Protein AF-A0A8J7FAX7-F1 (afdb_monomer_lite)

Sequence (176 aa):
MGIRTWMRQIKAWQESTEYVKSPQPSVKDISEAISSVFCMGTVEPNLVQGLIANEIGKAYPQLKNQMEAVKQLLPMPVEDELITVTNLAKLYMKRAGNRLSSNNTNQGNAKVMNDILISRGMQIRNPNLNAKKNGQPLYLPTQLGKQYGKVVLQEAKGSNKTIQQLRWFPSVLDAI

Structure (mmCIF, N/CA/C/O backbone):
data_AF-A0A8J7FAX7-F1
#
_entry.id   AF-A0A8J7FAX7-F1
#
loop_
_atom_site.group_PDB
_atom_site.id
_atom_site.type_symbol
_atom_site.label_atom_id
_atom_site.label_alt_id
_atom_site.label_comp_id
_atom_site.label_asym_id
_atom_site.label_entity_id
_atom_site.label_seq_id
_atom_site.pdbx_PDB_ins_code
_atom_site.Cartn_x
_atom_site.Cartn_y
_atom_site.Cartn_z
_atom_site.occupancy
_atom_site.B_iso_or_equiv
_atom_site.auth_seq_id
_atom_site.auth_comp_id
_atom_site.auth_asym_id
_atom_site.auth_atom_id
_atom_site.pdbx_PDB_model_num
ATOM 1 N N . MET A 1 1 ? -38.603 35.015 50.100 1.00 53.12 1 MET A N 1
ATOM 2 C CA . MET A 1 1 ? -37.994 33.666 50.017 1.00 53.12 1 MET A CA 1
ATOM 3 C C . MET A 1 1 ? -36.575 33.738 50.552 1.00 53.12 1 MET A C 1
ATOM 5 O O . MET A 1 1 ? -35.813 34.570 50.082 1.00 53.12 1 MET A O 1
ATOM 9 N N . GLY A 1 2 ? -36.236 32.939 51.566 1.00 60.19 2 GLY A N 1
ATOM 10 C CA . GLY A 1 2 ? -34.914 32.988 52.201 1.00 60.19 2 GLY A CA 1
ATOM 11 C C . GLY A 1 2 ? -33.855 32.217 51.412 1.00 60.19 2 GLY A C 1
ATOM 12 O O . GLY A 1 2 ? -34.171 31.216 50.768 1.00 60.19 2 GLY A O 1
ATOM 13 N N . ILE A 1 3 ? -32.595 32.641 51.528 1.00 62.88 3 ILE A N 1
ATOM 14 C CA . ILE A 1 3 ? -31.413 32.068 50.851 1.00 62.88 3 ILE A CA 1
ATOM 15 C C . ILE A 1 3 ? -31.325 30.534 51.022 1.00 62.88 3 ILE A C 1
ATOM 17 O O . ILE A 1 3 ? -30.941 29.818 50.102 1.00 62.88 3 ILE A O 1
ATOM 21 N N . ARG A 1 4 ? -31.772 29.997 52.166 1.00 65.38 4 ARG A N 1
ATOM 22 C CA . ARG A 1 4 ? -31.804 28.547 52.448 1.00 65.38 4 ARG A CA 1
ATOM 23 C C . ARG A 1 4 ? -32.749 27.754 51.533 1.00 65.38 4 ARG A C 1
ATOM 25 O O . ARG A 1 4 ? -32.472 26.601 51.219 1.00 65.38 4 ARG A O 1
ATOM 32 N N . THR A 1 5 ? -33.843 28.371 51.095 1.00 70.00 5 THR A N 1
ATOM 33 C CA . THR A 1 5 ? -34.821 27.776 50.164 1.00 70.00 5 THR A CA 1
ATOM 34 C C . THR A 1 5 ? -34.239 27.700 48.755 1.00 70.00 5 THR A C 1
ATOM 36 O O . THR A 1 5 ? -34.348 26.669 48.102 1.00 70.00 5 THR A O 1
ATOM 39 N N . TRP A 1 6 ? -33.531 28.755 48.339 1.00 62.75 6 TRP A N 1
ATOM 40 C CA . TRP A 1 6 ? -32.843 28.817 47.050 1.00 62.75 6 TRP A CA 1
ATOM 41 C C . TRP A 1 6 ? -31.702 27.790 46.957 1.00 62.75 6 TRP A C 1
ATOM 43 O O . TRP A 1 6 ? -31.600 27.071 45.968 1.00 62.75 6 TRP A O 1
ATOM 53 N N . MET A 1 7 ? -30.916 27.613 48.029 1.00 66.06 7 MET A N 1
ATOM 54 C CA . MET A 1 7 ? -29.858 26.590 48.066 1.00 66.06 7 MET A CA 1
ATOM 55 C C . MET A 1 7 ? -30.394 25.152 47.994 1.00 66.06 7 MET A C 1
ATOM 57 O O . MET A 1 7 ? -29.798 24.319 47.316 1.00 66.06 7 MET A O 1
ATOM 61 N N . ARG A 1 8 ? -31.518 24.839 48.662 1.00 68.50 8 ARG A N 1
ATOM 62 C CA . ARG A 1 8 ? -32.143 23.504 48.550 1.00 68.50 8 ARG A CA 1
ATOM 63 C C . ARG A 1 8 ? -32.622 23.220 47.131 1.00 68.50 8 ARG A C 1
ATOM 65 O O . ARG A 1 8 ? -32.493 22.094 46.665 1.00 68.50 8 ARG A O 1
ATOM 72 N N . GLN A 1 9 ? -33.132 24.239 46.449 1.00 64.06 9 GLN A N 1
ATOM 73 C CA . GLN A 1 9 ? -33.631 24.107 45.087 1.00 64.06 9 GLN A CA 1
ATOM 74 C C . GLN A 1 9 ? -32.489 23.869 44.091 1.00 64.06 9 GLN A C 1
ATOM 76 O O . GLN A 1 9 ? -32.603 22.977 43.262 1.00 64.06 9 GLN A O 1
ATOM 81 N N . ILE A 1 10 ? -31.346 24.550 44.233 1.00 64.81 10 ILE A N 1
ATOM 82 C CA . ILE A 1 10 ? -30.150 24.275 43.413 1.00 64.81 10 ILE A CA 1
ATOM 83 C C . ILE A 1 10 ? -29.626 22.857 43.640 1.00 64.81 10 ILE A C 1
ATOM 85 O O . ILE A 1 10 ? -29.270 22.176 42.683 1.00 64.81 10 ILE A O 1
ATOM 89 N N . LYS A 1 11 ? -29.611 22.390 44.892 1.00 60.47 11 LYS A N 1
ATOM 90 C CA . LYS A 1 11 ? -29.132 21.043 45.215 1.00 60.47 11 LYS A CA 1
ATOM 91 C C . LYS A 1 11 ? -30.024 19.954 44.601 1.00 60.47 11 LYS A C 1
ATOM 93 O O . LYS A 1 11 ? -29.507 19.018 44.007 1.00 60.47 11 LYS A O 1
ATOM 98 N N . ALA A 1 12 ? -31.345 20.146 44.629 1.00 58.88 12 ALA A N 1
ATOM 99 C CA . ALA A 1 12 ? -32.302 19.266 43.952 1.00 58.88 12 ALA A CA 1
ATOM 100 C C . ALA A 1 12 ? -32.176 19.303 42.412 1.00 58.88 12 ALA A C 1
ATOM 102 O O . ALA A 1 12 ? -32.370 18.288 41.745 1.00 58.88 12 ALA A O 1
ATOM 103 N N . TRP A 1 13 ? -31.810 20.453 41.834 1.00 56.47 13 TRP A N 1
ATOM 104 C CA . TRP A 1 13 ? -31.497 20.581 40.403 1.00 56.47 13 TRP A CA 1
ATOM 105 C C . TRP A 1 13 ? -30.174 19.901 40.015 1.00 56.47 13 TRP A C 1
ATOM 107 O O . TRP A 1 13 ? -30.053 19.401 38.902 1.00 56.47 13 TRP A O 1
ATOM 117 N N . GLN A 1 14 ? -29.193 19.844 40.919 1.00 55.88 14 GLN A N 1
ATOM 118 C CA . GLN A 1 14 ? -27.935 19.120 40.695 1.00 55.88 14 GLN A CA 1
ATOM 119 C C . GLN A 1 14 ? -28.085 17.603 40.874 1.00 55.88 14 GLN A C 1
ATOM 121 O O . GLN A 1 14 ? -27.388 16.839 40.215 1.00 55.88 14 GLN A O 1
ATOM 126 N N . GLU A 1 15 ? -29.005 17.156 41.730 1.00 54.34 15 GLU A N 1
ATOM 127 C CA . GLU A 1 15 ? -29.293 15.730 41.939 1.00 54.34 15 GLU A CA 1
ATOM 128 C C . GLU A 1 15 ? -30.184 15.123 40.834 1.00 54.34 15 GLU A C 1
ATOM 130 O O . GLU A 1 15 ? -30.228 13.905 40.697 1.00 54.34 15 GLU A O 1
ATOM 135 N N . SER A 1 16 ? -30.850 15.943 40.010 1.00 48.97 16 SER A N 1
ATOM 136 C CA . SER A 1 16 ? -31.739 15.489 38.921 1.00 48.97 16 SER A CA 1
ATOM 137 C C . SER A 1 16 ? -31.096 15.455 37.533 1.00 48.97 16 SER A C 1
ATOM 139 O O . SER A 1 16 ? -31.732 15.018 36.574 1.00 48.97 16 SER A O 1
ATOM 141 N N . THR A 1 17 ? -29.823 15.833 37.394 1.00 44.66 17 THR A N 1
ATOM 142 C CA . THR A 1 17 ? -29.055 15.517 36.185 1.00 44.66 17 THR A CA 1
ATOM 143 C C . THR A 1 17 ? -28.526 14.090 36.276 1.00 44.66 17 THR A C 1
ATOM 145 O O . THR A 1 17 ? -27.324 13.864 36.426 1.00 44.66 17 THR A O 1
ATOM 148 N N . GLU A 1 18 ? -29.424 13.106 36.191 1.00 44.66 18 GLU A N 1
ATOM 149 C CA . GLU A 1 18 ? -29.028 11.778 35.736 1.00 44.66 18 GLU A CA 1
ATOM 150 C C . GLU A 1 18 ? -28.417 11.959 34.345 1.00 44.66 18 GLU A C 1
ATOM 152 O O . GLU A 1 18 ? -29.100 12.262 33.365 1.00 44.66 18 GLU A O 1
ATOM 157 N N . TYR A 1 19 ? -27.092 11.855 34.271 1.00 43.59 19 TYR A N 1
ATOM 158 C CA . TYR A 1 19 ? -26.371 11.808 33.012 1.00 43.59 19 TYR A CA 1
ATOM 159 C C . TYR A 1 19 ? -26.907 10.614 32.226 1.00 43.59 19 TYR A C 1
ATOM 161 O O . TYR A 1 19 ? -26.541 9.469 32.498 1.00 43.59 19 TYR A O 1
ATOM 169 N N . VAL A 1 20 ? -27.773 10.881 31.249 1.00 47.19 20 VAL A N 1
ATOM 170 C CA . VAL A 1 20 ? -28.141 9.905 30.228 1.00 47.19 20 VAL A CA 1
ATOM 171 C C . VAL A 1 20 ? -26.835 9.519 29.544 1.00 47.19 20 VAL A C 1
ATOM 173 O O . VAL A 1 20 ? -26.296 10.280 28.741 1.00 47.19 20 VAL A O 1
ATOM 176 N N . LYS A 1 21 ? -26.264 8.370 29.923 1.00 52.66 21 LYS A N 1
ATOM 177 C CA . LYS A 1 21 ? -25.127 7.794 29.209 1.00 52.66 21 LYS A CA 1
ATOM 178 C C . LYS A 1 21 ? -25.577 7.633 27.766 1.00 52.66 21 LYS A C 1
ATOM 180 O O . LYS A 1 21 ? -26.483 6.848 27.495 1.00 52.66 21 LYS A O 1
ATOM 185 N N . SER A 1 22 ? -24.969 8.396 26.863 1.00 59.28 22 SER A N 1
ATOM 186 C CA . SER A 1 22 ? -25.167 8.237 25.428 1.00 59.28 22 SER A CA 1
ATOM 187 C C . SER A 1 22 ? -25.021 6.751 25.089 1.00 59.28 22 SER A C 1
ATOM 189 O O . SER A 1 22 ? -24.062 6.134 25.571 1.00 59.28 22 SER A O 1
ATOM 191 N N . PRO A 1 23 ? -25.952 6.151 24.325 1.00 70.50 23 PRO A N 1
ATOM 192 C CA . PRO A 1 23 ? -25.855 4.742 23.990 1.00 70.50 23 PRO A CA 1
ATOM 193 C C . PRO A 1 23 ? -24.522 4.510 23.285 1.00 70.50 23 PRO A C 1
ATOM 195 O O . PRO A 1 23 ? -24.175 5.198 22.324 1.00 70.50 23 PRO A O 1
ATOM 198 N N . GLN A 1 24 ? -23.740 3.583 23.827 1.00 71.00 24 GLN A N 1
ATOM 199 C CA . GLN A 1 24 ? -22.468 3.200 23.243 1.00 71.00 24 GLN A CA 1
ATOM 200 C C . GLN A 1 24 ? -22.745 2.640 21.839 1.00 71.00 24 GLN A C 1
ATOM 202 O O . GLN A 1 24 ? -23.626 1.784 21.713 1.00 71.00 24 GLN A O 1
ATOM 207 N N . PRO A 1 25 ? -22.059 3.129 20.791 1.00 78.69 25 PRO A N 1
ATOM 208 C CA . PRO A 1 25 ? -22.330 2.709 19.421 1.00 78.69 25 PRO A CA 1
ATOM 209 C C . PRO A 1 25 ? -22.081 1.213 19.292 1.00 78.69 25 PRO A C 1
ATOM 211 O O . PRO A 1 25 ? -21.066 0.719 19.785 1.00 78.69 25 PRO A O 1
ATOM 214 N N . SER A 1 26 ? -23.000 0.497 18.644 1.00 86.69 26 SER A N 1
ATOM 215 C CA . SER A 1 26 ? -22.858 -0.941 18.464 1.00 86.69 26 SER A CA 1
ATOM 216 C C . SER A 1 26 ? -21.678 -1.259 17.542 1.00 86.69 26 SER A C 1
ATOM 218 O O . SER A 1 26 ? -21.256 -0.445 16.718 1.00 86.69 26 SER A O 1
ATOM 220 N N . VAL A 1 27 ? -21.167 -2.489 17.629 1.00 83.94 27 VAL A N 1
ATOM 221 C CA . VAL A 1 27 ? -20.156 -3.010 16.692 1.00 83.94 27 VAL A CA 1
ATOM 222 C C . VAL A 1 27 ? -20.581 -2.808 15.230 1.00 83.94 27 VAL A C 1
ATOM 224 O O . VAL A 1 27 ? -19.752 -2.478 14.381 1.00 83.94 27 VAL A O 1
ATOM 227 N N . LYS A 1 28 ? -21.879 -2.967 14.948 1.00 85.88 28 LYS A N 1
ATOM 228 C CA . LYS A 1 28 ? -22.452 -2.784 13.615 1.00 85.88 28 LYS A CA 1
ATOM 229 C C . LYS A 1 28 ? -22.381 -1.323 13.167 1.00 85.88 28 LYS A C 1
ATOM 231 O O . LYS A 1 28 ? -21.924 -1.071 12.058 1.00 85.88 28 LYS A O 1
ATOM 236 N N . ASP A 1 29 ? -22.718 -0.382 14.048 1.00 84.31 29 ASP A N 1
ATOM 237 C CA . ASP A 1 29 ? -22.672 1.056 13.745 1.00 84.31 29 ASP A CA 1
ATOM 238 C C . ASP A 1 29 ? -21.241 1.518 13.432 1.00 84.31 29 ASP A C 1
ATOM 240 O O . ASP A 1 29 ? -21.008 2.259 12.477 1.00 84.31 29 ASP A O 1
ATOM 244 N N . ILE A 1 30 ? -20.260 1.031 14.203 1.00 83.69 30 ILE A N 1
ATOM 245 C CA . ILE A 1 30 ? -18.833 1.318 13.983 1.00 83.69 30 ILE A CA 1
ATOM 246 C C . ILE A 1 30 ? -18.378 0.750 12.633 1.00 83.69 30 ILE A C 1
ATOM 248 O O . ILE A 1 30 ? -17.723 1.444 11.852 1.00 83.69 30 ILE A O 1
ATOM 252 N N . SER A 1 31 ? -18.740 -0.503 12.343 1.00 82.44 31 SER A N 1
ATOM 253 C CA . SER A 1 31 ? -18.386 -1.168 11.089 1.00 82.44 31 SER A CA 1
ATOM 254 C C . SER A 1 31 ? -18.978 -0.448 9.878 1.00 82.44 31 SER A C 1
ATOM 256 O O . SER A 1 31 ? -18.254 -0.176 8.925 1.00 82.44 31 SER A O 1
ATOM 258 N N . GLU A 1 32 ? -20.270 -0.120 9.902 1.00 85.06 32 GLU A N 1
ATOM 259 C CA . GLU A 1 32 ? -20.964 0.525 8.782 1.00 85.06 32 GLU A CA 1
ATOM 260 C C . GLU A 1 32 ? -20.438 1.938 8.520 1.00 85.06 32 GLU A C 1
ATOM 262 O O . GLU A 1 32 ? -20.180 2.295 7.366 1.00 85.06 32 GLU A O 1
ATOM 267 N N . ALA A 1 33 ? -20.185 2.720 9.575 1.00 82.06 33 ALA A N 1
ATOM 268 C CA . ALA A 1 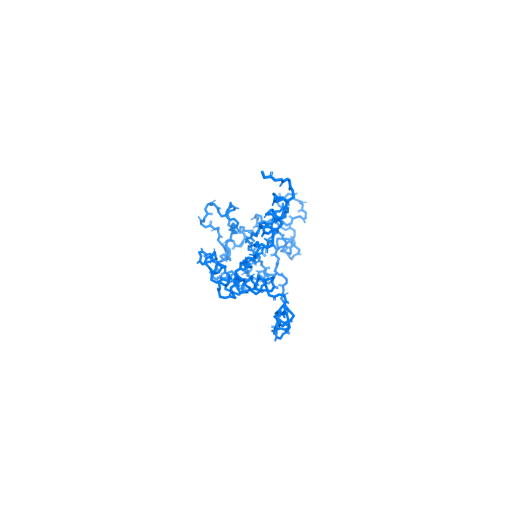33 ? -19.604 4.050 9.441 1.00 82.06 33 ALA A CA 1
ATOM 269 C C . ALA A 1 33 ? -18.213 3.987 8.791 1.00 82.06 33 ALA A C 1
ATOM 271 O O . ALA A 1 33 ? -17.949 4.699 7.822 1.00 82.06 33 ALA A O 1
ATOM 272 N N . ILE A 1 34 ? -17.343 3.084 9.250 1.00 79.62 34 ILE A N 1
ATOM 273 C CA . ILE A 1 34 ? -16.005 2.916 8.671 1.00 79.62 34 ILE A CA 1
ATOM 274 C C . ILE A 1 34 ? -16.102 2.412 7.227 1.00 79.62 34 ILE A C 1
ATOM 276 O O . ILE A 1 34 ? -15.489 2.992 6.331 1.00 79.62 34 ILE A O 1
ATOM 280 N N . SER A 1 35 ? -16.909 1.383 6.964 1.00 81.56 35 SER A N 1
ATOM 281 C CA . SER A 1 35 ? -17.114 0.869 5.610 1.00 81.56 35 SER A CA 1
ATOM 282 C C . SER A 1 35 ? -17.624 1.950 4.657 1.00 81.56 35 SER A C 1
ATOM 284 O O . SER A 1 35 ? -17.108 2.039 3.549 1.00 81.56 35 SER A O 1
ATOM 286 N N . SER A 1 36 ? -18.547 2.824 5.074 1.00 80.56 36 SER A N 1
ATOM 287 C CA . SER A 1 36 ? -19.038 3.929 4.234 1.00 80.56 36 SER A CA 1
ATOM 288 C C . SER A 1 36 ? -17.954 4.950 3.870 1.00 80.56 36 SER A C 1
ATOM 290 O O . SER A 1 36 ? -17.925 5.432 2.737 1.00 80.56 36 SER A O 1
ATOM 292 N N . VAL A 1 37 ? -17.014 5.225 4.783 1.00 77.06 37 VAL A N 1
ATOM 293 C CA . VAL A 1 37 ? -15.897 6.156 4.550 1.00 77.06 37 VAL A CA 1
ATOM 294 C C . VAL A 1 37 ? -14.932 5.593 3.507 1.00 77.06 37 VAL A C 1
ATOM 296 O O . VAL A 1 37 ? -14.399 6.339 2.684 1.00 77.06 37 VAL A O 1
ATOM 299 N N . PHE A 1 38 ? -14.730 4.273 3.507 1.00 72.06 38 PHE A N 1
ATOM 300 C CA . PHE A 1 38 ? -13.785 3.601 2.613 1.00 72.06 38 PHE A CA 1
ATOM 301 C C . PHE A 1 38 ? -14.425 2.959 1.371 1.00 72.06 38 PHE A C 1
ATOM 303 O O . PHE A 1 38 ? -13.691 2.550 0.474 1.00 72.06 38 PHE A O 1
ATOM 310 N N . CYS A 1 39 ? -15.760 2.942 1.254 1.00 62.88 39 CYS A N 1
ATOM 311 C CA . CYS A 1 39 ? -16.503 2.341 0.133 1.00 62.88 39 CYS A CA 1
ATOM 312 C C . CYS A 1 39 ? -16.161 2.970 -1.234 1.00 62.88 39 CYS A C 1
ATOM 314 O O . CYS A 1 39 ? -16.297 2.331 -2.272 1.00 62.88 39 CYS A O 1
ATOM 316 N N . MET A 1 40 ? -15.671 4.215 -1.247 1.00 56.28 40 MET A N 1
ATOM 317 C CA . MET A 1 40 ? -15.282 4.927 -2.473 1.00 56.28 40 MET A CA 1
ATOM 318 C C . MET A 1 40 ? -13.800 4.761 -2.865 1.00 56.28 40 MET A C 1
ATOM 320 O O . MET A 1 40 ? -13.335 5.421 -3.795 1.00 56.28 40 MET A O 1
ATOM 324 N N . GLY A 1 41 ? -13.029 3.923 -2.163 1.00 56.53 41 GLY A N 1
ATOM 325 C CA . GLY A 1 41 ? -11.588 3.767 -2.379 1.00 56.53 41 GLY A CA 1
ATOM 326 C C . GLY A 1 41 ? -11.179 2.370 -2.841 1.00 56.53 41 GLY A C 1
ATOM 327 O O . GLY A 1 41 ? -11.752 1.370 -2.427 1.00 56.53 41 GLY A O 1
ATO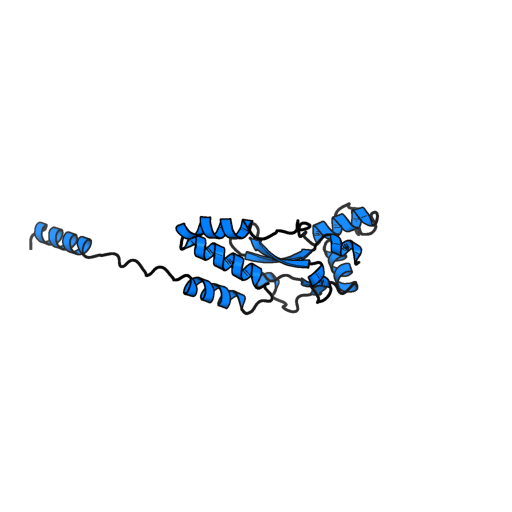M 328 N N . THR A 1 42 ? -10.101 2.283 -3.624 1.00 57.19 42 THR A N 1
ATOM 329 C CA . THR A 1 42 ? -9.394 1.031 -3.970 1.00 57.19 42 THR A CA 1
ATOM 330 C C . THR A 1 42 ? -8.618 0.446 -2.776 1.00 57.19 42 THR A C 1
ATOM 332 O O . THR A 1 42 ? -7.497 -0.037 -2.936 1.00 57.19 42 THR A O 1
ATOM 335 N N . VAL A 1 43 ? -9.151 0.576 -1.560 1.00 65.81 43 VAL A N 1
ATOM 336 C CA . VAL A 1 43 ? -8.528 0.078 -0.331 1.00 65.81 43 VAL A CA 1
ATOM 337 C C . VAL A 1 43 ? -8.834 -1.410 -0.221 1.00 65.81 43 VAL A C 1
ATOM 339 O O . VAL A 1 43 ? -9.969 -1.831 -0.432 1.00 65.81 43 VAL A O 1
ATOM 342 N N . GLU A 1 44 ? -7.819 -2.216 0.085 1.00 69.38 44 GLU A N 1
ATOM 343 C CA . GLU A 1 44 ? -8.006 -3.656 0.241 1.00 69.38 44 GLU A CA 1
ATOM 344 C C . GLU A 1 44 ? -9.013 -3.940 1.376 1.00 69.38 44 GLU A C 1
ATOM 346 O O . GLU A 1 44 ? -8.844 -3.399 2.476 1.00 69.38 44 GLU A O 1
ATOM 351 N N . PRO A 1 45 ? -10.024 -4.805 1.163 1.00 73.81 45 PRO A N 1
ATOM 352 C CA . PRO A 1 45 ? -11.033 -5.116 2.178 1.00 73.81 45 PRO A CA 1
ATOM 353 C C . PRO A 1 45 ? -10.438 -5.542 3.527 1.00 73.81 45 PRO A C 1
ATOM 355 O O . PRO A 1 45 ? -10.945 -5.157 4.577 1.00 73.81 45 PRO A O 1
ATOM 358 N N . ASN A 1 46 ? -9.313 -6.261 3.509 1.00 73.06 46 ASN A N 1
ATOM 359 C CA . ASN A 1 46 ? -8.627 -6.738 4.711 1.00 73.06 46 ASN A CA 1
ATOM 360 C C . ASN A 1 46 ? -8.086 -5.596 5.589 1.00 73.06 46 ASN A C 1
ATOM 362 O O . ASN A 1 46 ? -8.126 -5.681 6.816 1.00 73.06 46 ASN A O 1
ATOM 366 N N . LEU A 1 47 ? -7.639 -4.492 4.982 1.00 68.62 47 LEU A N 1
ATOM 367 C CA . LEU A 1 47 ? -7.179 -3.312 5.720 1.00 68.62 47 LEU A CA 1
ATOM 368 C C . LEU A 1 47 ? -8.348 -2.579 6.382 1.00 68.62 47 LEU A C 1
ATOM 370 O O . LEU A 1 47 ? -8.224 -2.112 7.515 1.00 68.62 47 LEU A O 1
ATOM 374 N N . VAL A 1 48 ? -9.495 -2.518 5.698 1.00 78.50 48 VAL A N 1
ATOM 375 C CA . VAL A 1 48 ? -10.729 -1.944 6.252 1.00 78.50 48 VAL A CA 1
ATOM 376 C C . VAL A 1 48 ? -11.192 -2.764 7.457 1.00 78.50 48 VAL A C 1
ATOM 378 O O . VAL A 1 48 ? -11.492 -2.190 8.501 1.00 78.50 48 VAL A O 1
ATOM 381 N N . GLN A 1 49 ? -11.155 -4.096 7.363 1.00 79.12 49 GLN A N 1
ATOM 382 C CA . GLN A 1 49 ? -11.478 -4.985 8.484 1.00 79.12 49 GLN A CA 1
ATOM 383 C C . GLN A 1 49 ? -10.519 -4.812 9.670 1.00 79.12 49 GLN A C 1
ATOM 385 O O . GLN A 1 49 ? -10.960 -4.785 10.818 1.00 79.12 49 GLN A O 1
ATOM 390 N N . GLY A 1 50 ? -9.222 -4.612 9.416 1.00 76.62 50 GLY A N 1
ATOM 391 C CA . GLY A 1 50 ? -8.251 -4.301 10.469 1.00 76.62 50 GLY A CA 1
ATOM 392 C C . GLY A 1 50 ? -8.547 -2.983 11.196 1.00 76.62 50 GLY A C 1
ATOM 393 O O . GLY A 1 50 ? -8.409 -2.903 12.418 1.00 76.62 50 GLY A O 1
ATOM 394 N N . LEU A 1 51 ? -9.001 -1.957 10.470 1.00 78.62 51 LEU A N 1
ATOM 395 C CA . LEU A 1 51 ? -9.403 -0.680 11.063 1.00 78.62 51 LEU A CA 1
ATOM 396 C C . LEU A 1 51 ? -10.679 -0.826 11.902 1.00 78.62 51 LEU A C 1
ATOM 398 O O . LEU A 1 51 ? -10.718 -0.347 13.034 1.00 78.62 51 LEU A O 1
ATOM 402 N N . ILE A 1 52 ? -11.682 -1.536 11.375 1.00 83.06 52 ILE A N 1
ATOM 403 C CA . ILE A 1 52 ? -12.924 -1.863 12.089 1.00 83.06 52 ILE A CA 1
ATOM 404 C C . ILE A 1 52 ? -12.596 -2.594 13.393 1.00 83.06 52 ILE A C 1
ATOM 406 O O . ILE A 1 52 ? -13.056 -2.189 14.458 1.00 83.06 52 ILE A O 1
ATOM 410 N N . ALA A 1 53 ? -11.730 -3.607 13.336 1.00 81.88 53 ALA A N 1
ATOM 411 C CA . ALA A 1 53 ? -11.301 -4.356 14.508 1.00 81.88 53 ALA A CA 1
ATOM 412 C C . ALA A 1 53 ? -10.623 -3.463 15.568 1.00 81.88 53 ALA A C 1
ATOM 414 O O . ALA A 1 53 ? -10.904 -3.582 16.762 1.00 81.88 53 ALA A O 1
ATOM 415 N N . ASN A 1 54 ? -9.767 -2.530 15.147 1.00 80.94 54 ASN A N 1
ATOM 416 C CA . ASN A 1 54 ? -9.096 -1.610 16.065 1.00 80.94 54 ASN A CA 1
ATOM 417 C C . ASN A 1 54 ? -10.067 -0.617 16.723 1.00 80.94 54 ASN A C 1
ATOM 419 O O . ASN A 1 54 ? -9.960 -0.372 17.924 1.00 80.94 54 ASN A O 1
ATOM 423 N N . GLU A 1 55 ? -11.012 -0.055 15.967 1.00 82.62 55 GLU A N 1
ATOM 424 C CA . GLU A 1 55 ? -12.009 0.876 16.513 1.00 82.62 55 GLU A CA 1
ATOM 425 C C . GLU A 1 55 ? -13.013 0.168 17.430 1.00 82.62 55 GLU A C 1
ATOM 427 O O . GLU A 1 55 ? -13.320 0.677 18.509 1.00 82.62 55 GLU A O 1
ATOM 432 N N . ILE A 1 56 ? -13.430 -1.058 17.089 1.00 84.56 56 ILE A N 1
ATOM 433 C CA . ILE A 1 56 ? -14.199 -1.919 17.999 1.00 84.56 56 ILE A CA 1
ATOM 434 C C . ILE A 1 56 ? -13.411 -2.157 19.288 1.00 84.56 56 ILE A C 1
ATOM 436 O O . ILE A 1 56 ? -13.974 -2.020 20.365 1.00 84.56 56 ILE A O 1
ATOM 440 N N . GLY A 1 57 ? -12.111 -2.455 19.214 1.00 81.62 57 GLY A N 1
ATOM 441 C CA . GLY A 1 57 ? -11.274 -2.661 20.400 1.00 81.62 57 GLY A CA 1
ATOM 442 C C . GLY A 1 57 ? -11.107 -1.414 21.280 1.00 81.62 57 GLY A C 1
ATOM 443 O O . GLY A 1 57 ? -10.894 -1.545 22.485 1.00 81.62 57 GLY A O 1
ATOM 444 N N . LYS A 1 58 ? -11.221 -0.204 20.713 1.00 81.44 58 LYS A N 1
ATOM 445 C CA . LYS A 1 58 ? -11.251 1.058 21.477 1.00 81.44 58 LYS A CA 1
ATOM 446 C C . LYS A 1 58 ? -12.601 1.273 22.155 1.00 81.44 58 LYS A C 1
ATOM 448 O O . LYS A 1 58 ? -12.636 1.667 23.317 1.00 81.44 58 LYS A O 1
ATOM 453 N N . ALA A 1 59 ? -13.691 1.010 21.434 1.00 83.75 59 ALA A N 1
ATOM 454 C CA . ALA A 1 59 ? -15.041 1.123 21.969 1.00 83.75 59 ALA A CA 1
ATOM 455 C C . ALA A 1 59 ? -15.334 0.030 23.009 1.00 83.75 59 ALA A C 1
ATOM 457 O O . ALA A 1 59 ? -16.003 0.304 23.995 1.00 83.75 59 ALA A O 1
ATOM 458 N N . TYR A 1 60 ? -14.794 -1.175 22.833 1.00 84.06 60 TYR A N 1
ATOM 459 C CA . TYR A 1 60 ? -15.018 -2.353 23.670 1.00 84.06 60 TYR A CA 1
ATOM 460 C C . TYR A 1 60 ? -13.681 -2.967 24.127 1.00 84.06 60 TYR A C 1
ATOM 462 O O . TYR A 1 60 ? -13.255 -4.000 23.597 1.00 84.06 60 TYR A O 1
ATOM 470 N N . PRO A 1 61 ? -13.004 -2.375 25.132 1.00 83.88 61 PRO A N 1
ATOM 471 C CA . PRO A 1 61 ? -11.687 -2.828 25.591 1.00 83.88 61 PRO A CA 1
ATOM 472 C C . PRO A 1 61 ? -11.634 -4.305 26.004 1.00 83.88 61 PRO A C 1
ATOM 474 O O . PRO A 1 61 ? -10.604 -4.955 25.836 1.00 83.88 61 PRO A O 1
ATOM 477 N N . GLN A 1 62 ? -12.747 -4.856 26.494 1.00 83.69 62 GLN A N 1
ATOM 478 C CA . GLN A 1 62 ? -12.876 -6.263 26.877 1.00 83.69 62 GLN A CA 1
ATOM 479 C C . GLN A 1 62 ? -12.687 -7.238 25.703 1.00 83.69 62 GLN A C 1
ATOM 481 O O . GLN A 1 62 ? -12.263 -8.371 25.916 1.00 83.69 62 GLN A O 1
ATOM 486 N N . LEU A 1 63 ? -12.960 -6.803 24.468 1.00 81.56 63 LEU A N 1
ATOM 487 C CA . LEU A 1 63 ? -12.812 -7.630 23.267 1.00 81.56 63 LEU A CA 1
ATOM 488 C C . LEU A 1 63 ? -11.388 -7.589 22.704 1.00 81.56 63 LEU A C 1
ATOM 490 O O . LEU A 1 63 ? -10.992 -8.489 21.967 1.00 81.56 63 LEU A O 1
ATOM 494 N N . LYS A 1 64 ? -10.586 -6.586 23.080 1.00 79.75 64 LYS A N 1
ATOM 495 C CA . LYS A 1 64 ? -9.257 -6.345 22.507 1.00 79.75 64 LYS A CA 1
ATOM 496 C C . LYS A 1 64 ? -8.339 -7.565 22.610 1.00 79.75 64 LYS A C 1
ATOM 498 O O . LYS A 1 64 ? -7.741 -7.964 21.617 1.00 79.75 64 LYS A O 1
ATOM 503 N N . ASN A 1 65 ? -8.267 -8.189 23.785 1.00 76.75 65 ASN A N 1
ATOM 504 C CA . ASN A 1 65 ? -7.390 -9.343 24.012 1.00 76.75 65 ASN A CA 1
ATOM 505 C C . ASN A 1 65 ? -7.809 -10.562 23.177 1.00 76.75 65 ASN A C 1
ATOM 507 O O . ASN A 1 65 ? -6.958 -11.271 22.651 1.00 76.75 65 ASN A O 1
ATOM 511 N N . GLN A 1 66 ? -9.116 -10.783 23.025 1.00 76.81 66 GLN A N 1
ATOM 512 C CA . GLN A 1 66 ? -9.656 -11.880 22.220 1.00 76.81 66 GLN A CA 1
ATOM 513 C C . GLN A 1 66 ? -9.413 -11.635 20.726 1.00 76.81 66 GLN A C 1
ATOM 515 O O . GLN A 1 66 ? -9.023 -12.546 20.003 1.00 76.81 66 GLN A O 1
ATOM 520 N N . MET A 1 67 ? -9.572 -10.392 20.272 1.00 77.12 67 MET A N 1
ATOM 521 C CA . MET A 1 67 ? -9.329 -10.002 18.882 1.00 77.12 67 MET A CA 1
ATOM 522 C C . MET A 1 67 ? -7.844 -10.083 18.502 1.00 77.12 67 MET A C 1
ATOM 524 O O . MET A 1 67 ? -7.521 -10.528 17.404 1.00 77.12 67 MET A O 1
ATOM 528 N N . GLU A 1 68 ? -6.933 -9.708 19.404 1.00 71.88 68 GLU A N 1
ATOM 529 C CA . GLU A 1 68 ? -5.487 -9.888 19.206 1.00 71.88 68 GLU A CA 1
ATOM 530 C C . GLU A 1 68 ? -5.085 -11.370 19.198 1.00 71.88 68 GLU A C 1
ATOM 532 O O . GLU A 1 68 ? -4.279 -11.781 18.365 1.00 71.88 68 GLU A O 1
ATOM 537 N N . ALA A 1 69 ? -5.686 -12.202 20.056 1.00 71.69 69 ALA A N 1
ATOM 538 C CA . ALA A 1 69 ? -5.425 -13.642 20.070 1.00 71.69 69 ALA A CA 1
ATOM 539 C C . ALA A 1 69 ? -5.791 -14.313 18.733 1.00 71.69 69 ALA A C 1
ATOM 541 O O . ALA A 1 69 ? -5.060 -15.174 18.252 1.00 71.69 69 ALA A O 1
ATOM 542 N N . VAL A 1 70 ? -6.874 -13.873 18.081 1.00 67.94 70 VAL A N 1
ATOM 543 C CA . VAL A 1 70 ? -7.267 -14.379 16.755 1.00 67.94 70 VAL A CA 1
ATOM 544 C C . VAL A 1 70 ? -6.250 -14.005 15.669 1.00 67.94 70 VAL A C 1
ATOM 546 O O . VAL A 1 70 ? -6.011 -14.809 14.771 1.00 67.94 70 VAL A O 1
ATOM 549 N N . LYS A 1 71 ? -5.581 -12.844 15.758 1.00 60.75 71 LYS A N 1
ATOM 550 C CA . LYS A 1 71 ? -4.514 -12.472 14.804 1.00 60.75 71 LYS A CA 1
ATOM 551 C C . LYS A 1 71 ? -3.334 -13.442 14.854 1.00 60.75 71 LYS A C 1
ATOM 553 O O . LYS A 1 71 ? -2.734 -13.709 13.820 1.00 60.75 71 LYS A O 1
ATOM 558 N N . GLN A 1 72 ? -3.024 -13.989 16.031 1.00 58.00 72 GLN A N 1
ATOM 559 C CA . GLN A 1 72 ? -1.939 -14.962 16.204 1.00 58.00 72 GLN A CA 1
ATOM 560 C C . GLN A 1 72 ? -2.259 -16.342 15.613 1.00 58.00 72 GLN A C 1
ATOM 562 O O . GLN A 1 72 ? -1.346 -17.126 15.375 1.00 58.00 72 GLN A O 1
ATOM 567 N N . LEU A 1 73 ? -3.539 -16.642 15.368 1.00 59.69 73 LEU A N 1
ATOM 568 C CA . LEU A 1 73 ? -3.982 -17.898 14.754 1.00 59.69 73 LEU A CA 1
ATOM 569 C C . LEU A 1 73 ? -3.919 -17.867 13.223 1.00 59.69 73 LEU A C 1
ATOM 571 O O . LEU A 1 73 ? -4.061 -18.910 12.584 1.00 59.69 73 LEU A O 1
ATOM 575 N N . LEU A 1 74 ? -3.711 -16.693 12.623 1.00 51.47 74 LEU A N 1
ATOM 576 C CA . LEU A 1 74 ? -3.506 -16.583 11.188 1.00 51.47 74 LEU A CA 1
ATOM 577 C C . LEU A 1 74 ? -2.064 -17.001 10.864 1.00 51.47 74 LEU A C 1
ATOM 579 O O . LEU A 1 74 ? -1.132 -16.395 11.399 1.00 51.47 74 LEU A O 1
ATOM 583 N N . PRO A 1 75 ? -1.841 -18.001 9.991 1.00 41.38 75 PRO A N 1
ATOM 584 C CA . PRO A 1 75 ? -0.505 -18.288 9.497 1.00 41.38 75 PRO A CA 1
ATOM 585 C C . PRO A 1 75 ? -0.012 -17.055 8.736 1.00 41.38 75 PRO A C 1
ATOM 587 O O . PRO A 1 75 ? -0.481 -16.766 7.637 1.00 41.38 75 PRO A O 1
ATOM 590 N N . MET A 1 76 ? 0.904 -16.299 9.342 1.00 43.03 76 MET A N 1
ATOM 591 C CA . MET A 1 76 ? 1.604 -15.220 8.657 1.00 43.03 76 MET A CA 1
ATOM 592 C C . MET A 1 76 ? 2.660 -15.860 7.751 1.00 43.03 76 MET A C 1
ATOM 594 O O . MET A 1 76 ? 3.640 -16.399 8.275 1.00 43.03 76 MET A O 1
ATOM 598 N N . PRO A 1 77 ? 2.522 -15.828 6.411 1.00 40.81 77 PRO A N 1
ATOM 599 C CA . PRO A 1 77 ? 3.709 -15.941 5.579 1.00 40.81 77 PRO A CA 1
ATOM 600 C C . PRO A 1 77 ? 4.654 -14.822 6.020 1.00 40.81 77 PRO A C 1
ATOM 602 O O . PRO A 1 77 ? 4.206 -13.696 6.231 1.00 40.81 77 PRO A O 1
ATOM 605 N N . VAL A 1 78 ? 5.930 -15.149 6.231 1.00 43.00 78 VAL A N 1
ATOM 606 C CA . VAL A 1 78 ? 6.977 -14.164 6.521 1.00 43.00 78 VAL A CA 1
ATOM 607 C C . VAL A 1 78 ? 6.962 -13.177 5.361 1.00 43.00 78 VAL A C 1
ATOM 609 O O . VAL A 1 78 ? 7.434 -13.484 4.269 1.00 43.00 78 VAL A O 1
ATOM 612 N N . GLU A 1 79 ? 6.284 -12.051 5.568 1.00 47.44 79 GLU A N 1
ATOM 613 C CA . GLU A 1 79 ? 6.136 -11.016 4.566 1.00 47.44 79 GLU A CA 1
ATOM 614 C C . GLU A 1 79 ? 7.533 -10.470 4.312 1.00 47.44 79 GLU A C 1
ATOM 616 O O . GLU A 1 79 ? 8.153 -9.883 5.201 1.00 47.44 79 GLU A O 1
ATOM 621 N N . ASP A 1 80 ? 8.034 -10.662 3.096 1.00 56.50 80 ASP A N 1
ATOM 622 C CA . ASP A 1 80 ? 9.046 -9.767 2.567 1.00 56.50 80 ASP A CA 1
ATOM 623 C C . ASP A 1 80 ? 8.566 -8.336 2.854 1.00 56.50 80 ASP A C 1
ATOM 625 O O . ASP A 1 80 ? 7.489 -7.930 2.411 1.00 56.50 80 ASP A O 1
ATOM 629 N N . GLU A 1 81 ? 9.304 -7.594 3.678 1.00 76.12 81 GLU A N 1
ATOM 630 C CA . GLU A 1 81 ? 8.837 -6.310 4.194 1.00 76.12 81 GLU A CA 1
ATOM 631 C C . GLU A 1 81 ? 8.458 -5.382 3.027 1.00 76.12 81 GLU A C 1
ATOM 633 O O . GLU A 1 81 ? 9.267 -5.103 2.138 1.00 76.12 81 GLU A O 1
ATOM 638 N N . LEU A 1 82 ? 7.212 -4.898 3.012 1.00 85.12 82 LEU A N 1
ATOM 639 C CA . LEU A 1 82 ? 6.743 -3.953 2.002 1.00 85.12 82 LEU A CA 1
ATOM 640 C C . LEU A 1 82 ? 7.529 -2.640 2.113 1.00 85.12 82 LEU A C 1
ATOM 642 O O . LEU A 1 82 ? 7.343 -1.830 3.032 1.00 85.12 82 LEU A O 1
ATOM 646 N N . ILE A 1 83 ? 8.375 -2.383 1.121 1.00 89.06 83 ILE A N 1
ATOM 647 C CA . ILE A 1 83 ? 9.267 -1.230 1.088 1.00 89.06 83 ILE A CA 1
ATOM 648 C C . ILE A 1 83 ? 8.718 -0.086 0.237 1.00 89.06 83 ILE A C 1
ATOM 650 O O . ILE A 1 83 ? 7.910 -0.242 -0.679 1.00 89.06 83 ILE A O 1
ATOM 654 N N . THR A 1 84 ? 9.187 1.123 0.539 1.00 89.81 84 THR A N 1
ATOM 655 C CA . THR A 1 84 ? 8.893 2.310 -0.271 1.00 89.81 84 THR A CA 1
ATOM 656 C C . THR A 1 84 ? 9.640 2.264 -1.604 1.00 89.81 84 THR A C 1
ATOM 658 O O . THR A 1 84 ? 10.730 1.699 -1.689 1.00 89.81 84 THR A O 1
ATOM 661 N N . VAL A 1 85 ? 9.120 2.951 -2.626 1.00 89.25 85 VAL A N 1
ATOM 662 C CA . VAL A 1 85 ? 9.791 3.091 -3.936 1.00 89.25 85 VAL A CA 1
ATOM 663 C C . VAL A 1 85 ? 11.219 3.640 -3.804 1.00 89.25 85 VAL A C 1
ATOM 665 O O . VAL A 1 85 ? 12.115 3.241 -4.541 1.00 89.25 85 VAL A O 1
ATOM 668 N N . THR A 1 86 ? 11.473 4.522 -2.835 1.00 88.88 86 THR A N 1
ATOM 669 C CA . THR A 1 86 ? 12.822 5.038 -2.561 1.00 88.88 86 THR A CA 1
ATOM 670 C C . THR A 1 86 ? 13.770 3.938 -2.086 1.00 88.88 86 THR A C 1
ATOM 672 O O . THR A 1 86 ? 14.914 3.864 -2.533 1.00 88.88 86 THR A O 1
ATOM 675 N N . ASN A 1 87 ? 13.313 3.070 -1.182 1.00 87.81 87 ASN A N 1
ATOM 676 C CA . ASN A 1 87 ? 14.114 1.941 -0.711 1.00 87.81 87 ASN A CA 1
ATOM 677 C C . ASN A 1 87 ? 14.273 0.879 -1.803 1.00 87.81 87 ASN A C 1
ATOM 679 O O . ASN A 1 87 ? 15.360 0.324 -1.954 1.00 87.81 87 ASN A O 1
ATOM 683 N N . LEU A 1 88 ? 13.242 0.682 -2.623 1.00 89.06 88 LEU A N 1
ATOM 684 C CA . LEU A 1 88 ? 13.297 -0.179 -3.797 1.00 89.06 88 LEU A CA 1
ATOM 685 C C . LEU A 1 88 ? 14.361 0.304 -4.795 1.00 89.06 88 LEU A C 1
ATOM 687 O O . LEU A 1 88 ? 15.189 -0.481 -5.246 1.00 89.06 88 LEU A O 1
ATOM 691 N N . ALA A 1 89 ? 14.419 1.614 -5.058 1.00 87.56 89 ALA A N 1
ATOM 692 C CA . ALA A 1 89 ? 15.445 2.229 -5.899 1.00 87.56 89 ALA A CA 1
ATOM 693 C C . ALA A 1 89 ? 16.864 1.975 -5.366 1.00 87.56 89 ALA A C 1
ATOM 695 O O . ALA A 1 89 ? 17.776 1.675 -6.137 1.00 87.56 89 ALA A O 1
ATOM 696 N N . LYS A 1 90 ? 17.056 2.057 -4.042 1.00 85.25 90 LYS A N 1
ATOM 697 C CA . LYS A 1 90 ? 18.345 1.748 -3.403 1.00 85.25 90 LYS A CA 1
ATOM 698 C C . LYS A 1 90 ? 18.726 0.278 -3.581 1.00 85.25 90 LYS A C 1
ATOM 700 O O . LYS A 1 90 ? 19.883 -0.006 -3.878 1.00 85.25 90 LYS A O 1
ATOM 705 N N . LEU A 1 91 ? 17.781 -0.648 -3.407 1.00 85.88 91 LEU A N 1
ATOM 706 C CA . LEU A 1 91 ? 18.031 -2.081 -3.597 1.00 85.88 91 LEU A CA 1
ATOM 707 C C . LEU A 1 91 ? 18.362 -2.414 -5.052 1.00 85.88 91 LEU A C 1
ATOM 709 O O . LEU A 1 91 ? 19.334 -3.121 -5.306 1.00 85.88 91 LEU A O 1
ATOM 713 N N . TYR A 1 92 ? 17.622 -1.847 -6.001 1.00 85.00 92 TYR A N 1
ATOM 714 C CA . TYR A 1 92 ? 17.904 -2.036 -7.419 1.00 85.00 92 TYR A CA 1
ATOM 715 C C . TYR A 1 92 ? 19.291 -1.515 -7.801 1.00 85.00 92 TYR A C 1
ATOM 717 O O . TYR A 1 92 ? 20.027 -2.205 -8.494 1.00 85.00 92 TYR A O 1
ATOM 725 N N . MET A 1 93 ? 19.713 -0.351 -7.290 1.00 80.50 93 MET A N 1
ATOM 726 C CA . MET A 1 93 ? 21.075 0.153 -7.520 1.00 80.50 93 MET A CA 1
ATOM 727 C C . MET A 1 93 ? 22.160 -0.775 -6.970 1.00 80.50 93 MET A C 1
ATOM 729 O O . MET A 1 93 ? 23.177 -0.973 -7.635 1.00 80.50 93 MET A O 1
ATOM 733 N N . LYS A 1 94 ? 21.944 -1.348 -5.779 1.00 79.25 94 LYS A N 1
ATOM 734 C CA . LYS A 1 94 ? 22.867 -2.331 -5.196 1.00 79.25 94 LYS A CA 1
ATOM 735 C C . LYS A 1 94 ? 22.993 -3.582 -6.072 1.00 79.25 94 LYS A C 1
ATOM 737 O O . LYS A 1 94 ? 24.094 -4.100 -6.193 1.00 79.25 94 LYS A O 1
ATOM 742 N N . ARG A 1 95 ? 21.896 -4.041 -6.691 1.00 77.38 95 ARG A N 1
ATOM 743 C CA . ARG A 1 95 ? 21.884 -5.218 -7.582 1.00 77.38 95 ARG A CA 1
ATOM 744 C C . ARG A 1 95 ? 22.449 -4.928 -8.977 1.00 77.38 95 ARG A C 1
ATOM 746 O O . ARG A 1 95 ? 23.220 -5.721 -9.496 1.00 77.38 95 ARG A O 1
ATOM 753 N N . ALA A 1 96 ? 22.083 -3.796 -9.576 1.00 69.44 96 ALA A N 1
ATOM 754 C CA . ALA A 1 96 ? 22.394 -3.463 -10.968 1.00 69.44 96 ALA A CA 1
ATOM 755 C C . ALA A 1 96 ? 23.753 -2.761 -11.170 1.00 69.44 96 ALA A C 1
ATOM 757 O O . ALA A 1 96 ? 24.121 -2.473 -12.308 1.00 69.44 96 ALA A O 1
ATOM 758 N N . GLY A 1 97 ? 24.481 -2.447 -10.091 1.00 58.59 97 GLY A N 1
ATOM 759 C CA . GLY A 1 97 ? 25.775 -1.762 -10.138 1.00 58.59 97 GLY A CA 1
ATOM 760 C C . GLY A 1 97 ? 25.663 -0.308 -10.615 1.00 58.59 97 GLY A C 1
ATOM 761 O O . GLY A 1 97 ? 25.779 -0.027 -11.800 1.00 58.59 97 GLY A O 1
ATOM 762 N N . ASN A 1 98 ? 25.424 0.631 -9.690 1.00 55.84 98 ASN A N 1
ATOM 763 C CA . ASN A 1 98 ? 25.568 2.101 -9.815 1.00 55.84 98 ASN A CA 1
ATOM 764 C C . ASN A 1 98 ? 25.006 2.849 -11.054 1.00 55.84 98 ASN A C 1
ATOM 766 O O . ASN A 1 98 ? 25.211 4.054 -11.175 1.00 55.84 98 ASN A O 1
ATOM 770 N N . ARG A 1 99 ? 24.215 2.225 -11.931 1.00 53.94 99 ARG A N 1
ATOM 771 C CA . ARG A 1 99 ? 23.756 2.838 -13.195 1.00 53.94 99 ARG A CA 1
ATOM 772 C C . ARG A 1 99 ? 22.565 3.806 -13.113 1.00 53.94 99 ARG A C 1
ATOM 774 O O . ARG A 1 99 ? 22.224 4.402 -14.126 1.00 53.94 99 ARG A O 1
ATOM 781 N N . LEU A 1 100 ? 21.936 4.002 -11.948 1.00 53.31 100 LEU A N 1
ATOM 782 C CA . LEU A 1 100 ? 20.781 4.919 -11.809 1.00 53.31 100 LEU A CA 1
ATOM 783 C C . LEU A 1 100 ? 21.107 6.278 -11.173 1.00 53.31 100 LEU A C 1
ATOM 785 O O . LEU A 1 100 ? 20.193 7.055 -10.878 1.00 53.31 100 LEU A O 1
ATOM 789 N N . SER A 1 101 ? 22.381 6.589 -10.934 1.00 49.34 101 SER A N 1
ATOM 790 C CA . SER A 1 101 ? 22.722 7.877 -10.340 1.00 49.34 101 SER A CA 1
ATOM 791 C C . SER A 1 101 ? 22.754 8.980 -11.396 1.00 49.34 101 SER A C 1
ATOM 793 O O . SER A 1 101 ? 23.755 9.181 -12.071 1.00 49.34 101 SER A O 1
ATOM 795 N N . SER A 1 102 ? 21.663 9.741 -11.502 1.00 51.34 102 SER A N 1
ATOM 796 C CA . SER A 1 102 ? 21.626 10.984 -12.293 1.00 51.34 102 SER A CA 1
ATOM 797 C C . SER A 1 102 ? 22.674 12.009 -11.825 1.00 51.34 102 SER A C 1
ATOM 799 O O . SER A 1 102 ? 23.029 12.892 -12.596 1.00 51.34 102 SER A O 1
ATOM 801 N N . ASN A 1 103 ? 23.155 11.906 -10.575 1.00 53.00 103 ASN A N 1
ATOM 802 C CA . ASN A 1 103 ? 23.962 12.931 -9.902 1.00 53.00 103 ASN A CA 1
ATOM 803 C C . ASN A 1 103 ? 25.213 12.361 -9.190 1.00 53.00 103 ASN A C 1
ATOM 805 O O . ASN A 1 103 ? 25.678 12.957 -8.220 1.00 53.00 103 ASN A O 1
ATOM 809 N N . ASN A 1 104 ? 25.727 11.186 -9.584 1.00 48.72 104 ASN A N 1
ATOM 810 C CA . ASN A 1 104 ? 26.871 10.511 -8.928 1.00 48.72 104 ASN A CA 1
ATOM 811 C C . ASN A 1 104 ? 26.748 10.332 -7.391 1.00 48.72 104 ASN A C 1
ATOM 813 O O . ASN A 1 104 ? 27.725 10.165 -6.668 1.00 48.72 104 ASN A O 1
ATOM 817 N N . THR A 1 105 ? 25.524 10.362 -6.872 1.00 50.34 105 THR A N 1
ATOM 818 C CA . THR A 1 105 ? 25.176 10.146 -5.468 1.00 50.34 105 THR A CA 1
ATOM 819 C C . THR A 1 105 ? 24.598 8.739 -5.302 1.00 50.34 105 THR A C 1
ATOM 821 O O . THR A 1 105 ? 23.713 8.333 -6.057 1.00 50.34 105 THR A O 1
ATOM 824 N N . ASN A 1 106 ? 25.059 7.992 -4.292 1.00 52.03 106 ASN A N 1
ATOM 825 C CA . ASN A 1 106 ? 24.605 6.631 -3.936 1.00 52.03 106 ASN A CA 1
ATOM 826 C C . ASN A 1 106 ? 23.169 6.585 -3.359 1.00 52.03 106 ASN A C 1
ATOM 828 O O . ASN A 1 106 ? 22.839 5.754 -2.511 1.00 52.03 106 ASN A O 1
ATOM 832 N N . GLN A 1 107 ? 22.303 7.512 -3.765 1.00 56.25 107 GLN A N 1
ATOM 833 C CA . GLN A 1 107 ? 20.943 7.647 -3.267 1.00 56.25 107 GLN A CA 1
ATOM 834 C C . GLN A 1 107 ? 19.974 7.194 -4.360 1.00 56.25 107 GLN A C 1
ATOM 836 O O . GLN A 1 107 ? 19.837 7.848 -5.389 1.00 56.25 107 GLN A O 1
ATOM 841 N N . GLY A 1 108 ? 19.309 6.056 -4.141 1.00 60.94 108 GLY A N 1
ATOM 842 C CA . GLY A 1 108 ? 18.275 5.547 -5.043 1.00 60.94 108 GLY A CA 1
ATOM 843 C C . GLY A 1 108 ? 17.235 6.619 -5.371 1.00 60.94 108 GLY A C 1
ATOM 844 O O . GLY A 1 108 ? 16.588 7.155 -4.470 1.00 60.94 108 GLY A O 1
ATOM 845 N N . ASN A 1 109 ? 17.078 6.934 -6.658 1.00 81.50 109 ASN A N 1
ATOM 846 C CA . ASN A 1 109 ? 16.153 7.963 -7.118 1.00 81.50 109 ASN A CA 1
ATOM 847 C C . ASN A 1 109 ? 14.748 7.374 -7.308 1.00 81.50 109 ASN A C 1
ATOM 849 O O . ASN A 1 109 ? 14.491 6.619 -8.247 1.00 81.50 109 ASN A O 1
ATOM 853 N N . ALA A 1 110 ? 13.819 7.757 -6.428 1.00 86.06 110 ALA A N 1
ATOM 854 C CA . ALA A 1 110 ? 12.436 7.296 -6.481 1.00 86.06 110 ALA A CA 1
ATOM 855 C C . ALA A 1 110 ? 11.718 7.687 -7.783 1.00 86.06 110 ALA A C 1
ATOM 857 O O . ALA A 1 110 ? 10.848 6.949 -8.231 1.00 86.06 110 ALA A O 1
ATOM 858 N N . LYS A 1 111 ? 12.065 8.820 -8.410 1.00 87.44 111 LYS A N 1
ATOM 859 C CA . LYS A 1 111 ? 11.486 9.222 -9.702 1.00 87.44 111 LYS A CA 1
ATOM 860 C C . LYS A 1 111 ? 11.870 8.219 -10.791 1.00 87.44 111 LYS A C 1
ATOM 862 O O . LYS A 1 111 ? 10.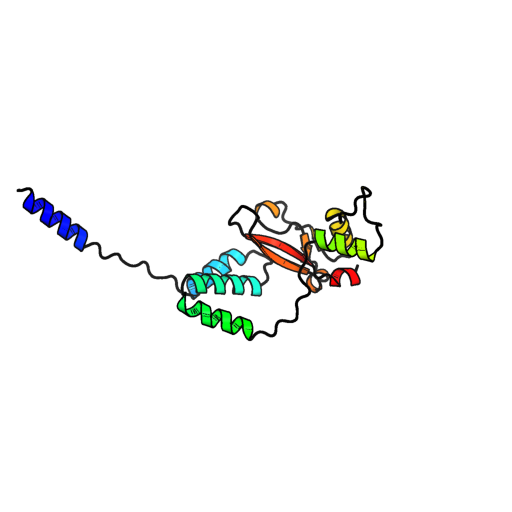990 7.676 -11.440 1.00 87.44 111 LYS A O 1
ATOM 867 N N . VAL A 1 112 ? 13.161 7.912 -10.897 1.00 85.81 112 VAL A N 1
ATOM 868 C CA . VAL A 1 112 ? 13.689 6.965 -11.893 1.00 85.81 112 VAL A CA 1
ATOM 869 C C . VAL A 1 112 ? 13.108 5.569 -11.686 1.00 85.81 112 VAL A C 1
ATOM 871 O O . VAL A 1 112 ? 12.675 4.937 -12.641 1.00 85.81 112 VAL A O 1
ATOM 874 N N . MET A 1 113 ? 13.029 5.100 -10.437 1.00 90.88 113 MET A N 1
ATOM 875 C CA . MET A 1 113 ? 12.392 3.813 -10.149 1.00 90.88 113 MET A CA 1
ATOM 876 C C . MET A 1 113 ? 10.902 3.815 -10.510 1.00 90.88 113 MET A C 1
ATOM 878 O O . MET A 1 113 ? 10.408 2.841 -11.066 1.00 90.88 113 MET A O 1
ATOM 882 N N . ASN A 1 114 ? 10.183 4.914 -10.259 1.00 93.38 114 ASN A N 1
ATOM 883 C CA . ASN A 1 114 ? 8.793 5.020 -10.696 1.00 93.38 114 ASN A CA 1
ATOM 884 C C . ASN A 1 114 ? 8.658 4.942 -12.223 1.00 93.38 114 ASN A C 1
ATOM 886 O O . ASN A 1 114 ? 7.729 4.293 -12.699 1.00 93.38 114 ASN A O 1
ATOM 890 N N . ASP A 1 115 ? 9.569 5.567 -12.970 1.00 91.00 115 ASP A N 1
ATOM 891 C CA . ASP A 1 115 ? 9.576 5.525 -14.434 1.00 91.00 115 ASP A CA 1
ATOM 892 C C . ASP A 1 115 ? 9.857 4.099 -14.951 1.00 91.00 115 ASP A C 1
ATOM 894 O O . ASP A 1 115 ? 9.181 3.644 -15.872 1.00 91.00 115 ASP A O 1
ATOM 898 N N . ILE A 1 116 ? 10.773 3.355 -14.312 1.00 90.69 116 ILE A N 1
ATOM 899 C CA . ILE A 1 116 ? 11.034 1.931 -14.610 1.00 90.69 116 ILE A CA 1
ATOM 900 C C . ILE A 1 116 ? 9.790 1.0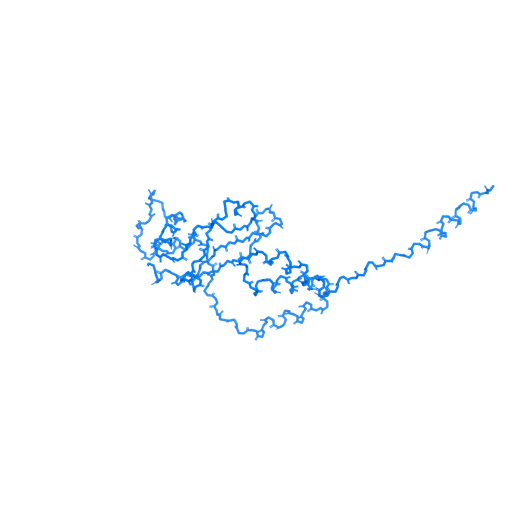76 -14.335 1.00 90.69 116 ILE A C 1
ATOM 902 O O . ILE A 1 116 ? 9.381 0.273 -15.167 1.00 90.69 116 ILE A O 1
ATOM 906 N N . LEU A 1 117 ? 9.147 1.258 -13.181 1.00 93.38 117 LEU A N 1
ATOM 907 C CA . LEU A 1 117 ? 7.937 0.508 -12.838 1.00 93.38 117 LEU A CA 1
ATOM 908 C C . LEU A 1 117 ? 6.779 0.818 -13.803 1.00 93.38 117 LEU A C 1
ATOM 910 O O . LEU A 1 117 ? 5.979 -0.066 -14.096 1.00 93.38 117 LEU A O 1
ATOM 914 N N . ILE A 1 118 ? 6.680 2.049 -14.316 1.00 95.00 118 ILE A N 1
ATOM 915 C CA . ILE A 1 118 ? 5.686 2.410 -15.339 1.00 95.00 118 ILE A CA 1
ATOM 916 C C . ILE A 1 118 ? 6.029 1.754 -16.677 1.00 95.00 118 ILE A C 1
ATOM 918 O O . ILE A 1 118 ? 5.152 1.157 -17.297 1.00 95.00 118 ILE A O 1
ATOM 922 N N . SER A 1 119 ? 7.287 1.829 -17.120 1.00 92.12 119 SER A N 1
ATOM 923 C CA . SER A 1 119 ? 7.702 1.274 -18.416 1.00 92.12 119 SER A CA 1
ATOM 924 C C . SER A 1 119 ? 7.568 -0.248 -18.475 1.00 92.12 119 SER A C 1
ATOM 926 O O . SER A 1 119 ? 7.257 -0.798 -19.528 1.00 92.12 119 SER A O 1
ATOM 928 N N . ARG A 1 120 ? 7.725 -0.926 -17.333 1.00 92.00 120 ARG A N 1
ATOM 929 C CA . ARG A 1 120 ? 7.486 -2.368 -17.172 1.00 92.00 120 ARG A CA 1
ATOM 930 C C . ARG A 1 120 ? 6.018 -2.730 -16.930 1.00 92.00 120 ARG A C 1
ATOM 932 O O . ARG A 1 120 ? 5.708 -3.898 -16.725 1.00 92.00 120 ARG A O 1
ATOM 939 N N . GLY A 1 121 ? 5.113 -1.752 -16.926 1.00 93.81 121 GLY A N 1
ATOM 940 C CA . GLY A 1 121 ? 3.685 -1.980 -16.725 1.00 93.81 121 GLY A CA 1
ATOM 941 C C . GLY A 1 121 ? 3.318 -2.436 -15.314 1.00 93.81 121 GLY A C 1
ATOM 942 O O . GLY A 1 121 ? 2.237 -2.987 -15.135 1.00 93.81 121 GLY A O 1
ATOM 943 N N . MET A 1 122 ? 4.175 -2.210 -14.313 1.00 93.44 122 MET A N 1
ATOM 944 C CA . MET A 1 122 ? 3.924 -2.557 -12.907 1.00 93.44 122 MET A CA 1
ATOM 945 C C . MET A 1 122 ? 3.039 -1.518 -12.214 1.00 93.44 122 MET A C 1
ATOM 947 O O . MET A 1 122 ? 2.236 -1.853 -11.346 1.00 93.44 122 MET A O 1
ATOM 951 N N . GLN A 1 123 ? 3.137 -0.245 -12.593 1.00 95.81 123 GLN A N 1
ATOM 952 C CA . GLN A 1 123 ? 2.316 0.811 -12.001 1.00 95.81 123 GLN A CA 1
ATOM 953 C C . GLN A 1 123 ? 1.855 1.839 -13.025 1.00 95.81 123 GLN A C 1
ATOM 955 O O . GLN A 1 123 ? 2.424 1.978 -14.103 1.00 95.81 123 GLN A O 1
ATOM 960 N N . ILE A 1 124 ? 0.851 2.613 -12.633 1.00 94.44 124 ILE A N 1
ATOM 961 C CA . ILE A 1 124 ? 0.352 3.770 -13.371 1.00 94.44 124 ILE A CA 1
ATOM 962 C C . ILE A 1 124 ? 0.272 4.979 -12.447 1.00 94.44 124 ILE A C 1
ATOM 964 O O . ILE A 1 124 ? 0.178 4.850 -11.224 1.00 94.44 124 ILE A O 1
ATOM 968 N N . ARG A 1 125 ? 0.290 6.180 -13.030 1.00 92.81 125 ARG A N 1
ATOM 969 C CA . ARG A 1 125 ? -0.066 7.389 -12.281 1.00 92.81 125 ARG A CA 1
ATOM 970 C C . ARG A 1 125 ? -1.529 7.314 -11.871 1.00 92.81 125 ARG A C 1
ATOM 972 O O . ARG A 1 125 ? -2.372 6.884 -12.653 1.00 92.81 125 ARG A O 1
ATOM 979 N N . ASN A 1 126 ? -1.820 7.750 -10.651 1.00 92.06 126 ASN A N 1
ATOM 980 C CA . ASN A 1 126 ? -3.195 7.860 -10.197 1.00 92.06 126 ASN A CA 1
ATOM 981 C C . ASN A 1 126 ? -3.932 8.891 -11.082 1.00 92.06 126 ASN A C 1
ATOM 983 O O . ASN A 1 126 ? -3.452 10.024 -11.191 1.00 92.06 126 ASN A O 1
ATOM 987 N N . PRO A 1 127 ? -5.064 8.530 -11.719 1.00 88.19 127 PRO A N 1
ATOM 988 C CA . PRO A 1 127 ? -5.826 9.452 -12.564 1.00 88.19 127 PRO A CA 1
ATOM 989 C C . PRO A 1 127 ? -6.439 10.619 -11.774 1.00 88.19 127 PRO A C 1
ATOM 991 O O . PRO A 1 127 ? -6.780 11.649 -12.352 1.00 88.19 127 PRO A O 1
ATOM 994 N N . ASN A 1 128 ? -6.565 10.495 -10.450 1.00 86.56 128 ASN A N 1
ATOM 995 C CA . ASN A 1 128 ? -7.031 11.580 -9.601 1.00 86.56 128 ASN A CA 1
ATOM 996 C C . ASN A 1 128 ? -5.944 12.658 -9.429 1.00 86.56 128 ASN A C 1
ATOM 998 O O . ASN A 1 128 ? -4.998 12.497 -8.655 1.00 86.56 128 ASN A O 1
ATOM 1002 N N . LEU A 1 129 ? -6.132 13.809 -10.079 1.00 80.19 129 LEU A N 1
ATOM 1003 C CA . LEU A 1 129 ? -5.235 14.971 -9.979 1.00 80.19 129 LEU A CA 1
ATOM 1004 C C . LEU A 1 129 ? -5.104 15.515 -8.543 1.00 80.19 129 LEU A C 1
ATOM 1006 O O . LEU A 1 129 ? -4.079 16.094 -8.187 1.00 80.19 129 LEU A O 1
ATOM 1010 N N . ASN A 1 130 ? -6.110 15.279 -7.696 1.00 83.25 130 ASN A N 1
ATOM 1011 C CA . ASN A 1 130 ? -6.129 15.683 -6.291 1.00 83.25 130 ASN A CA 1
ATOM 1012 C C . ASN A 1 130 ? -5.700 14.561 -5.332 1.00 83.25 130 ASN A C 1
ATOM 1014 O O . ASN A 1 130 ? -5.856 14.715 -4.118 1.00 83.25 130 ASN A O 1
ATOM 1018 N N . ALA A 1 131 ? -5.136 13.453 -5.832 1.00 79.62 131 ALA A N 1
ATOM 1019 C CA . ALA A 1 131 ? -4.790 12.281 -5.025 1.00 79.62 131 ALA A CA 1
ATOM 1020 C C . ALA A 1 131 ? -4.001 12.648 -3.758 1.00 79.62 131 ALA A C 1
ATOM 1022 O O . ALA A 1 131 ? -4.390 12.284 -2.652 1.00 79.62 131 ALA A O 1
ATOM 1023 N N . LYS A 1 132 ? -2.961 13.480 -3.896 1.00 77.75 132 LYS A N 1
ATOM 1024 C CA . LYS A 1 132 ? -2.125 13.920 -2.769 1.00 77.75 132 LYS A CA 1
ATOM 1025 C C . LYS A 1 132 ? -2.908 14.696 -1.704 1.00 77.75 132 LYS A C 1
ATOM 1027 O O . LYS A 1 132 ? -2.652 14.521 -0.517 1.00 77.75 132 LYS A O 1
ATOM 1032 N N . LYS A 1 133 ? -3.850 15.553 -2.115 1.00 78.62 133 LYS A N 1
ATOM 1033 C CA . LYS A 1 133 ? -4.681 16.352 -1.198 1.00 78.62 133 LYS A CA 1
ATOM 1034 C C . LYS A 1 133 ? -5.675 15.470 -0.441 1.00 78.62 133 LYS A C 1
ATOM 1036 O O . LYS A 1 133 ? -5.944 15.724 0.729 1.00 78.62 133 LYS A O 1
ATOM 1041 N N . ASN A 1 134 ? -6.149 14.412 -1.093 1.00 78.75 134 ASN A N 1
ATOM 1042 C CA . ASN A 1 134 ? -7.126 13.472 -0.550 1.00 78.75 134 ASN A CA 1
ATOM 1043 C C . ASN A 1 134 ? -6.476 12.281 0.178 1.00 78.75 134 ASN A C 1
ATOM 1045 O O . ASN A 1 134 ? -7.164 11.319 0.503 1.00 78.75 134 ASN A O 1
ATOM 1049 N N . GLY A 1 135 ? -5.156 12.312 0.401 1.00 77.00 135 GLY A N 1
ATOM 1050 C CA . GLY A 1 135 ? -4.434 11.223 1.063 1.00 77.00 135 GLY A CA 1
ATOM 1051 C C . GLY A 1 135 ? -4.389 9.921 0.257 1.00 77.00 135 GLY A C 1
ATOM 1052 O O . GLY A 1 135 ? -4.134 8.871 0.832 1.00 77.00 135 GLY A O 1
ATOM 1053 N N . GLN A 1 136 ? -4.635 9.972 -1.053 1.00 84.12 136 GLN A N 1
ATOM 1054 C CA . GLN A 1 136 ? -4.511 8.843 -1.975 1.00 84.12 136 GLN A CA 1
ATOM 1055 C C . GLN A 1 136 ? -3.081 8.752 -2.535 1.00 84.12 136 GLN A C 1
ATOM 1057 O O . GLN A 1 136 ? -2.388 9.774 -2.643 1.00 84.12 136 GLN A O 1
ATOM 1062 N N . PRO A 1 137 ? -2.620 7.557 -2.944 1.00 87.19 137 PRO A N 1
ATOM 1063 C CA . PRO A 1 137 ? -1.273 7.401 -3.467 1.00 87.19 137 PRO A CA 1
ATOM 1064 C C . PRO A 1 137 ? -1.159 8.052 -4.853 1.00 87.19 137 PRO A C 1
ATOM 1066 O O . PRO A 1 137 ? -2.096 8.033 -5.647 1.00 87.19 137 PRO A O 1
ATOM 1069 N N . LEU A 1 138 ? 0.011 8.615 -5.165 1.00 90.06 138 LEU A N 1
ATOM 1070 C CA . LEU A 1 138 ? 0.290 9.225 -6.476 1.00 90.06 138 LEU A CA 1
ATOM 1071 C C . LEU A 1 138 ? 0.412 8.197 -7.611 1.00 90.06 138 LEU A C 1
ATOM 1073 O O . LEU A 1 138 ? 0.241 8.542 -8.779 1.00 90.06 138 LEU A O 1
ATOM 1077 N N . TYR A 1 139 ? 0.712 6.951 -7.258 1.00 92.94 139 TYR A N 1
ATOM 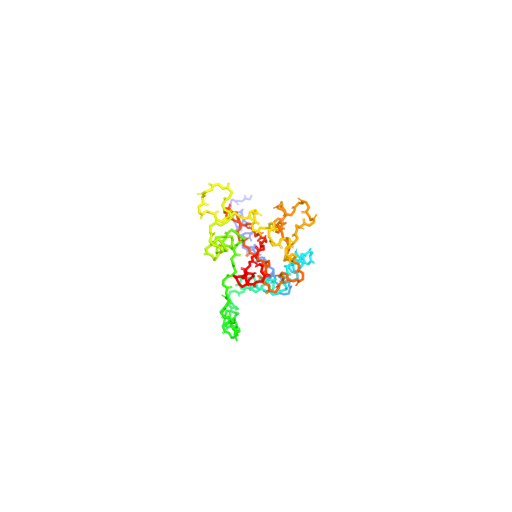1078 C CA . TYR A 1 139 ? 0.841 5.827 -8.174 1.00 92.94 139 TYR A CA 1
ATOM 1079 C C . TYR A 1 139 ? -0.023 4.677 -7.675 1.00 92.94 139 TYR A C 1
ATOM 1081 O O . TYR A 1 139 ? -0.159 4.477 -6.466 1.00 92.94 139 TYR A O 1
ATOM 1089 N N . LEU A 1 140 ? -0.602 3.936 -8.610 1.00 93.06 140 LEU A N 1
ATOM 1090 C CA . LEU A 1 140 ? -1.421 2.760 -8.350 1.00 93.06 140 LEU A CA 1
ATOM 1091 C C . LEU A 1 140 ? -0.785 1.545 -9.033 1.00 93.06 140 LEU A C 1
ATOM 1093 O O . LEU A 1 140 ? -0.256 1.690 -10.139 1.00 93.06 140 LEU A O 1
ATOM 1097 N N . PRO A 1 141 ? -0.833 0.356 -8.412 1.00 94.00 141 PRO A N 1
ATOM 1098 C CA . PRO A 1 141 ? -0.348 -0.854 -9.053 1.00 94.00 141 PRO A CA 1
ATOM 1099 C C . PRO A 1 141 ? -1.294 -1.244 -10.193 1.00 94.00 141 PRO A C 1
ATOM 1101 O O . PRO A 1 141 ? -2.518 -1.139 -10.073 1.00 94.00 141 PRO A O 1
ATOM 1104 N N . THR A 1 142 ? -0.732 -1.717 -11.301 1.00 93.81 142 THR A N 1
ATOM 1105 C CA . THR A 1 142 ? -1.513 -2.371 -12.360 1.00 93.81 142 THR A CA 1
ATOM 1106 C C . THR A 1 142 ? -1.925 -3.775 -11.923 1.00 93.81 142 THR A C 1
ATOM 1108 O O . THR A 1 142 ? -1.560 -4.243 -10.844 1.00 93.81 142 THR A O 1
ATOM 1111 N N . GLN A 1 143 ? -2.656 -4.497 -12.775 1.00 91.06 143 GLN A N 1
ATOM 1112 C CA . GLN A 1 143 ? -2.981 -5.896 -12.505 1.00 91.06 143 GLN A CA 1
ATOM 1113 C C . GLN A 1 143 ? -1.728 -6.771 -12.328 1.00 91.06 143 GLN A C 1
ATOM 1115 O O . GLN A 1 143 ? -1.724 -7.633 -11.454 1.00 91.06 143 GLN A O 1
ATOM 1120 N N . LEU A 1 144 ? -0.663 -6.504 -13.094 1.00 90.62 144 LEU A N 1
ATOM 1121 C CA . LEU A 1 144 ? 0.638 -7.163 -12.938 1.00 90.62 144 LEU A CA 1
ATOM 1122 C C . LEU A 1 144 ? 1.327 -6.723 -11.640 1.00 90.62 144 LEU A C 1
ATOM 1124 O O . LEU A 1 144 ? 1.764 -7.554 -10.850 1.00 90.62 144 LEU A O 1
ATOM 1128 N N . GLY A 1 145 ? 1.351 -5.417 -11.360 1.00 90.75 145 GLY A N 1
ATOM 1129 C CA . GLY A 1 145 ? 2.011 -4.885 -10.168 1.00 90.75 145 GLY A CA 1
ATOM 1130 C C . GLY A 1 145 ? 1.380 -5.302 -8.842 1.00 90.75 145 GLY A C 1
ATOM 1131 O O . GLY A 1 145 ? 2.084 -5.353 -7.841 1.00 90.75 145 GLY A O 1
ATOM 1132 N N . LYS A 1 146 ? 0.084 -5.644 -8.812 1.00 91.38 146 LYS A N 1
ATOM 1133 C CA . LYS A 1 146 ? -0.611 -6.110 -7.594 1.00 91.38 146 LYS A CA 1
ATOM 1134 C C . LYS A 1 146 ? -0.009 -7.380 -6.992 1.00 91.38 146 LYS A C 1
ATOM 1136 O O . LYS A 1 146 ? -0.164 -7.607 -5.798 1.00 91.38 146 LYS A O 1
ATOM 1141 N N . GLN A 1 147 ? 0.671 -8.198 -7.795 1.00 89.69 147 GLN A N 1
ATOM 1142 C CA . GLN A 1 147 ? 1.364 -9.392 -7.302 1.00 89.69 147 GLN A CA 1
ATOM 1143 C C . GLN A 1 147 ? 2.597 -9.032 -6.465 1.00 89.69 147 GLN A C 1
ATOM 1145 O O . GLN A 1 147 ? 2.975 -9.777 -5.567 1.00 89.69 147 GLN A O 1
ATOM 1150 N N . TYR A 1 148 ? 3.188 -7.865 -6.730 1.00 91.62 148 TYR A N 1
ATOM 1151 C CA . TYR A 1 148 ? 4.443 -7.422 -6.132 1.00 91.62 148 TYR A CA 1
ATOM 1152 C C . TYR A 1 148 ? 4.310 -6.136 -5.314 1.00 91.62 148 TYR A C 1
ATOM 1154 O O . TYR A 1 148 ? 5.307 -5.615 -4.823 1.00 91.62 148 TYR A O 1
ATOM 1162 N N . GLY A 1 149 ? 3.105 -5.596 -5.152 1.00 90.19 149 GLY A N 1
ATOM 1163 C CA . GLY A 1 149 ? 2.897 -4.337 -4.455 1.00 90.19 149 GLY A CA 1
ATOM 1164 C C . GLY A 1 149 ? 1.493 -4.192 -3.893 1.00 90.19 149 GLY A C 1
ATOM 1165 O O . GLY A 1 149 ? 0.513 -4.667 -4.464 1.00 90.19 149 GLY A O 1
ATOM 1166 N N . LYS A 1 150 ? 1.404 -3.501 -2.757 1.00 89.12 150 LYS A N 1
ATOM 1167 C CA . LYS A 1 150 ? 0.157 -3.239 -2.035 1.00 89.12 150 LYS A CA 1
ATOM 1168 C C . LYS A 1 150 ? 0.051 -1.764 -1.671 1.00 89.12 150 LYS A C 1
ATOM 1170 O O . LYS A 1 150 ? 1.048 -1.105 -1.369 1.00 89.12 150 LYS A O 1
ATOM 1175 N N . VAL A 1 151 ? -1.172 -1.242 -1.677 1.00 87.19 151 VAL A N 1
ATOM 1176 C CA . VAL A 1 151 ? -1.466 0.074 -1.099 1.00 87.19 151 VAL A CA 1
ATOM 1177 C C . VAL A 1 151 ? -1.711 -0.123 0.389 1.00 87.19 151 VAL A C 1
ATOM 1179 O O . VAL A 1 151 ? -2.639 -0.827 0.770 1.00 87.19 151 VAL A O 1
ATOM 1182 N N . VAL A 1 152 ? -0.877 0.492 1.221 1.00 83.81 152 VAL A N 1
ATOM 1183 C CA . VAL A 1 152 ? -0.974 0.413 2.681 1.00 83.81 152 VAL A CA 1
ATOM 1184 C C . VAL A 1 152 ? -1.456 1.733 3.266 1.00 83.81 152 VAL A C 1
ATOM 1186 O O . VAL A 1 152 ? -1.272 2.799 2.671 1.00 83.81 152 VAL A O 1
ATOM 1189 N N . LEU A 1 153 ? -2.042 1.660 4.457 1.00 78.12 153 LEU A N 1
ATOM 1190 C CA . LEU A 1 153 ? -2.373 2.825 5.268 1.00 78.12 153 LEU A CA 1
ATOM 1191 C C . LEU A 1 153 ? -1.178 3.182 6.150 1.00 78.12 153 LEU A C 1
ATOM 1193 O O . LEU A 1 153 ? -0.589 2.319 6.796 1.00 78.12 153 LEU A O 1
ATOM 1197 N N . GLN A 1 154 ? -0.821 4.460 6.178 1.00 74.69 154 GLN A N 1
ATOM 1198 C CA . GLN A 1 154 ? 0.257 4.981 7.003 1.00 74.69 154 GLN A CA 1
ATOM 1199 C C . GLN A 1 154 ? -0.174 6.293 7.655 1.00 74.69 154 GLN A C 1
ATOM 1201 O O . GLN A 1 154 ? -0.827 7.125 7.033 1.00 74.69 154 GLN A O 1
ATOM 1206 N N . GLU A 1 155 ? 0.209 6.504 8.909 1.00 73.44 155 GLU A N 1
ATOM 1207 C CA . GLU A 1 155 ? 0.031 7.794 9.569 1.00 73.44 155 GLU A CA 1
ATOM 1208 C C . GLU A 1 155 ? 0.987 8.836 8.969 1.00 73.44 155 GLU A C 1
ATOM 1210 O O . GLU A 1 155 ? 2.194 8.604 8.826 1.00 73.44 155 GLU A O 1
ATOM 1215 N N . ALA A 1 156 ? 0.450 9.986 8.563 1.00 69.69 156 ALA A N 1
ATOM 1216 C CA . ALA A 1 156 ? 1.248 11.070 8.020 1.00 69.69 156 ALA A CA 1
ATOM 1217 C C . ALA A 1 156 ? 2.174 11.629 9.106 1.00 69.69 156 ALA A C 1
ATOM 1219 O O . ALA A 1 156 ? 1.746 12.021 10.187 1.00 69.69 156 ALA A O 1
ATOM 1220 N N . LYS A 1 157 ? 3.472 11.716 8.812 1.00 64.88 157 LYS A N 1
ATOM 1221 C CA . LYS A 1 157 ? 4.457 12.226 9.773 1.00 64.88 157 LYS A CA 1
ATOM 1222 C C . LYS A 1 157 ? 4.090 13.657 10.203 1.00 64.88 157 LYS A C 1
ATOM 1224 O O . LYS A 1 157 ? 4.113 14.565 9.376 1.00 64.88 157 LYS A O 1
ATOM 1229 N N . GLY A 1 158 ? 3.775 13.847 11.487 1.00 62.41 158 GLY A N 1
ATOM 1230 C CA . GLY A 1 158 ? 3.396 15.149 12.056 1.00 62.41 158 GLY A CA 1
ATOM 1231 C C . GLY A 1 158 ? 1.916 15.525 11.907 1.00 62.41 158 GLY A C 1
ATOM 1232 O O . GLY A 1 158 ? 1.567 16.687 12.095 1.00 62.41 158 GLY A O 1
ATOM 1233 N N . SER A 1 159 ? 1.039 14.578 11.559 1.00 60.81 159 SER A N 1
ATOM 1234 C CA . SER A 1 159 ? -0.411 14.782 11.511 1.00 60.81 159 S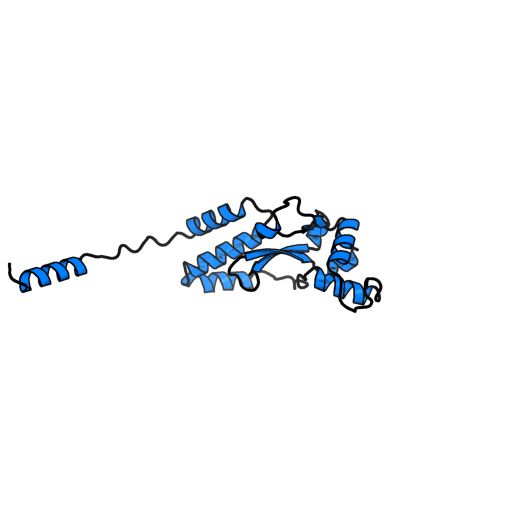ER A CA 1
ATOM 1235 C C . SER A 1 159 ? -1.145 13.489 11.868 1.00 60.81 159 SER A C 1
ATOM 1237 O O . SER A 1 159 ? -0.794 12.440 11.347 1.00 60.81 159 SER A O 1
ATOM 1239 N N . ASN A 1 160 ? -2.242 13.558 12.630 1.00 65.00 160 ASN A N 1
ATOM 1240 C CA . ASN A 1 160 ? -3.134 12.406 12.882 1.00 65.00 160 ASN A CA 1
ATOM 1241 C C . ASN A 1 160 ? -3.931 11.965 11.629 1.00 65.00 160 ASN A C 1
ATOM 1243 O O . ASN A 1 160 ? -5.016 11.396 11.732 1.00 65.00 160 ASN A O 1
ATOM 1247 N N . LYS A 1 161 ? -3.458 12.294 10.423 1.00 71.88 161 LYS A N 1
ATOM 1248 C CA . LYS A 1 161 ? -4.109 11.941 9.162 1.00 71.88 161 LYS A CA 1
ATOM 1249 C C . LYS A 1 161 ? -3.529 10.639 8.636 1.00 71.88 161 LYS A C 1
ATOM 1251 O O . LYS A 1 161 ? -2.330 10.542 8.390 1.00 71.88 161 LYS A O 1
ATOM 1256 N N . THR A 1 162 ? -4.392 9.666 8.386 1.00 74.00 162 THR A N 1
ATOM 1257 C CA . THR A 1 162 ? -4.032 8.451 7.657 1.00 74.00 162 THR A CA 1
ATOM 1258 C C . THR A 1 162 ? -3.934 8.759 6.165 1.00 74.00 162 THR A C 1
ATOM 1260 O O . THR A 1 162 ? -4.865 9.296 5.568 1.00 74.00 162 THR A O 1
ATOM 1263 N N . ILE A 1 163 ? -2.801 8.421 5.559 1.00 82.06 163 ILE A N 1
ATOM 1264 C CA . ILE A 1 163 ? -2.556 8.505 4.120 1.00 82.06 163 ILE A CA 1
ATOM 1265 C C . ILE A 1 163 ? -2.369 7.104 3.543 1.00 82.06 163 ILE A C 1
ATOM 1267 O O . ILE A 1 163 ? -1.897 6.188 4.211 1.00 82.06 163 ILE A O 1
ATOM 1271 N N . GLN A 1 164 ? -2.734 6.942 2.281 1.00 83.56 164 GLN A N 1
ATOM 1272 C CA . GLN A 1 164 ? -2.506 5.728 1.516 1.00 83.56 164 GLN A CA 1
ATOM 1273 C C . GLN A 1 164 ? -1.195 5.841 0.740 1.00 83.56 164 GLN A C 1
ATOM 1275 O O . GLN A 1 164 ? -0.919 6.856 0.093 1.00 83.56 164 GLN A O 1
ATOM 1280 N N . GLN A 1 165 ? -0.394 4.780 0.762 1.00 86.62 165 GLN A N 1
ATOM 1281 C CA . GLN A 1 165 ? 0.874 4.721 0.048 1.00 86.62 165 GLN A CA 1
ATOM 1282 C C . GLN A 1 165 ? 1.051 3.371 -0.646 1.00 86.62 165 GLN A C 1
ATOM 1284 O O . GLN A 1 165 ? 0.909 2.324 -0.025 1.00 86.62 165 GLN A O 1
ATOM 1289 N N . LEU A 1 166 ? 1.424 3.395 -1.928 1.00 91.00 166 LEU A N 1
ATOM 1290 C CA . LEU A 1 166 ? 1.861 2.199 -2.644 1.00 91.00 166 LEU A CA 1
ATOM 1291 C C . LEU A 1 166 ? 3.255 1.774 -2.161 1.00 91.00 166 LEU A C 1
ATOM 1293 O O . LEU A 1 166 ? 4.197 2.575 -2.166 1.00 91.00 166 LEU A O 1
ATOM 1297 N N . ARG A 1 167 ? 3.372 0.513 -1.752 1.00 91.75 167 ARG A N 1
ATOM 1298 C CA . ARG A 1 167 ? 4.615 -0.149 -1.355 1.00 91.75 167 ARG A CA 1
ATOM 1299 C C . ARG A 1 167 ? 4.815 -1.431 -2.149 1.00 91.75 167 ARG A C 1
ATOM 1301 O O . ARG A 1 167 ? 3.857 -1.991 -2.674 1.00 91.75 167 ARG A O 1
ATOM 1308 N N . TRP A 1 168 ? 6.061 -1.873 -2.218 1.00 93.12 168 TRP A N 1
ATOM 1309 C CA . TRP A 1 168 ? 6.494 -2.975 -3.067 1.00 93.12 168 TRP A CA 1
ATOM 1310 C C . TRP A 1 168 ? 7.184 -4.055 -2.253 1.00 93.12 168 TRP A C 1
ATOM 1312 O O . TRP A 1 168 ? 7.932 -3.746 -1.328 1.00 93.12 168 TRP A O 1
ATOM 1322 N N . PHE A 1 169 ? 6.966 -5.305 -2.629 1.00 91.25 169 PHE A N 1
ATOM 1323 C CA . PHE A 1 169 ? 7.817 -6.412 -2.236 1.00 91.25 169 PHE A CA 1
ATOM 1324 C C . PHE A 1 169 ? 9.152 -6.292 -2.987 1.00 91.25 169 PHE A C 1
ATOM 1326 O O . PHE A 1 169 ? 9.147 -5.988 -4.184 1.00 91.25 169 PHE A O 1
ATOM 1333 N N . PRO A 1 170 ? 10.306 -6.531 -2.339 1.00 89.62 170 PRO A N 1
ATOM 1334 C CA . PRO A 1 170 ? 11.608 -6.559 -3.004 1.00 89.62 170 PRO A CA 1
ATOM 1335 C C . PRO A 1 170 ? 11.671 -7.503 -4.215 1.00 89.62 170 PRO A C 1
ATOM 1337 O O . PRO A 1 170 ? 12.423 -7.225 -5.146 1.00 89.62 170 PRO A O 1
ATOM 1340 N N . SER A 1 171 ? 10.856 -8.563 -4.236 1.00 89.00 171 SER A N 1
ATOM 1341 C CA . SER A 1 171 ? 10.717 -9.505 -5.356 1.00 89.00 171 SER A CA 1
ATOM 1342 C C . SER A 1 171 ? 10.256 -8.860 -6.667 1.00 89.00 171 SER A C 1
ATOM 1344 O O . SER A 1 171 ? 10.511 -9.414 -7.733 1.00 89.00 171 SER A O 1
ATOM 1346 N N . VAL A 1 172 ? 9.668 -7.652 -6.640 1.00 90.25 172 VAL A N 1
ATOM 1347 C CA . VAL A 1 172 ? 9.378 -6.894 -7.873 1.00 90.25 172 VAL A CA 1
ATOM 1348 C C . VAL A 1 172 ? 10.642 -6.655 -8.700 1.00 90.25 172 VAL A C 1
ATOM 1350 O O . VAL A 1 172 ? 10.561 -6.558 -9.919 1.00 90.25 172 VAL A O 1
ATOM 1353 N N . LEU A 1 173 ? 11.813 -6.577 -8.051 1.00 87.44 173 LEU A N 1
ATOM 1354 C CA . LEU A 1 173 ? 13.095 -6.363 -8.720 1.00 87.44 173 LEU A CA 1
ATOM 1355 C C . LEU A 1 173 ? 13.510 -7.533 -9.610 1.00 87.44 173 LEU A C 1
ATOM 1357 O O . LEU A 1 173 ? 14.304 -7.326 -10.518 1.00 87.44 173 LEU A O 1
ATOM 1361 N N . ASP A 1 174 ? 13.003 -8.736 -9.347 1.00 87.19 174 ASP A N 1
ATOM 1362 C CA . ASP A 1 174 ? 13.283 -9.919 -10.165 1.00 87.19 174 ASP A CA 1
ATOM 1363 C C . ASP A 1 174 ? 12.393 -9.956 -11.423 1.00 87.19 174 ASP A C 1
ATOM 1365 O O . ASP A 1 174 ? 12.668 -10.697 -12.364 1.00 87.19 174 ASP A O 1
ATOM 1369 N N . ALA A 1 175 ? 11.340 -9.132 -11.453 1.00 83.88 175 ALA A N 1
ATOM 1370 C CA . ALA A 1 175 ? 10.384 -9.024 -12.551 1.00 83.88 175 ALA A CA 1
ATOM 1371 C C . ALA A 1 175 ? 10.598 -7.781 -13.448 1.00 83.88 175 ALA A C 1
ATOM 1373 O O . ALA A 1 175 ? 9.827 -7.586 -14.393 1.00 83.88 175 ALA A O 1
ATOM 1374 N N . ILE A 1 176 ? 11.605 -6.932 -13.171 1.00 82.25 176 ILE A N 1
ATOM 1375 C CA . ILE A 1 176 ? 11.880 -5.668 -13.898 1.00 82.25 176 ILE A CA 1
ATOM 1376 C C . ILE A 1 176 ? 13.307 -5.533 -14.421 1.00 82.25 176 ILE A C 1
ATOM 1378 O O . ILE A 1 176 ? 14.222 -6.218 -13.929 1.00 82.25 176 ILE A O 1
#

Radius of gyration: 25.53 Å; chains: 1; bounding box: 65×52×71 Å

Secondary structure (DSSP, 8-state):
--HHHHHHHHHHHHHT-----PPPPPHHHHHHHHHHHHTTS---HHHHHHHHHHHHHHH-HHHHHHHHHHHHTS--------B-HHHHHHHHHHHHTSTT-TTS-SS--HHHHHHHHHHTTSEEE-S-TTTTTTT--SEEE-TTGGGTEEEEEEE-TTSS-EEEEEEE-GGGGG--

Foldseek 3Di:
DDPVVVVVVVVVVVVPCPPPPDPQDDLVRLLVVLCVVCVPDPADVVQSVVVSLVVVCVSPVVCVVVSVVVVVVDPDDPALDFAALQVLQLVLCVVVPNPPDPPSDSGRDSVVSVVVCVVLQQKDADPPPCCVVVLHERIDGDPNNVVFKDWDWDQDVPDNDIHTYITGRNCVSVSD

pLDDT: mean 75.45, std 14.66, range [40.81, 95.81]

Organism: NCBI:txid945769